Protein AF-A0A1M5U3G0-F1 (afdb_monomer_lite)

Foldseek 3Di:
DDPVLVVLLVVLDDPVLVVVLVVVLVVVLVVQLVVCVVVVHDNVVSVVVSVVVSVVSVVVLVVQLVCQSPDPPPVSRDPHSVSVSVSSVVSD

Radius of gyration: 16.25 Å; chains: 1; bounding box: 36×22×46 Å

Structure (mmCIF, N/CA/C/O backbone):
data_AF-A0A1M5U3G0-F1
#
_entry.id   AF-A0A1M5U3G0-F1
#
loop_
_atom_site.group_PDB
_atom_site.id
_atom_site.type_symbol
_atom_site.label_atom_id
_atom_site.label_alt_id
_atom_site.label_comp_id
_atom_site.label_asym_id
_atom_site.label_entity_id
_atom_site.label_seq_id
_atom_site.pdbx_PDB_ins_code
_atom_site.Cartn_x
_atom_site.Cartn_y
_atom_site.Cartn_z
_atom_site.occupancy
_atom_site.B_iso_or_equiv
_atom_site.auth_seq_id
_atom_site.auth_comp_id
_atom_site.auth_asym_id
_atom_site.auth_atom_id
_atom_site.pdbx_PDB_model_num
ATOM 1 N N . MET A 1 1 ? -9.865 14.182 17.012 1.00 67.31 1 MET A N 1
ATOM 2 C CA . MET A 1 1 ? -9.118 13.103 17.677 1.00 67.31 1 MET A CA 1
ATOM 3 C C . MET A 1 1 ? -8.330 13.695 18.830 1.00 67.31 1 MET A C 1
ATOM 5 O O . MET A 1 1 ? -7.588 14.649 18.631 1.00 67.31 1 MET A O 1
ATOM 9 N N . THR A 1 2 ? -8.546 13.173 20.026 1.00 78.44 2 THR A N 1
ATOM 10 C CA . THR A 1 2 ? -7.760 13.449 21.230 1.00 78.44 2 THR A CA 1
ATOM 11 C C . THR A 1 2 ? -6.561 12.500 21.306 1.00 78.44 2 THR A C 1
ATOM 13 O O . THR A 1 2 ? -6.544 11.464 20.645 1.00 78.44 2 THR A O 1
ATOM 16 N N . GLU A 1 3 ? -5.564 12.815 22.134 1.00 78.00 3 GLU A N 1
ATOM 17 C CA . GLU A 1 3 ? -4.398 11.945 22.364 1.00 78.00 3 GLU A CA 1
ATOM 18 C C . GLU A 1 3 ? -4.799 10.532 22.823 1.00 78.00 3 GLU A C 1
ATOM 20 O O . GLU A 1 3 ? -4.246 9.540 22.356 1.00 78.00 3 GLU A O 1
ATOM 25 N N . LYS A 1 4 ? -5.824 10.428 23.678 1.00 80.12 4 LYS A N 1
ATOM 26 C CA . LYS A 1 4 ? -6.361 9.141 24.132 1.00 80.12 4 LYS A CA 1
ATOM 27 C C . LYS A 1 4 ? -6.939 8.321 22.975 1.00 80.12 4 LYS A C 1
ATOM 29 O O . LYS A 1 4 ? -6.625 7.146 22.850 1.00 80.12 4 LYS A O 1
ATOM 34 N N . GLU A 1 5 ? -7.738 8.948 22.112 1.00 71.19 5 GLU A N 1
ATOM 35 C CA . GLU A 1 5 ? -8.309 8.284 20.930 1.00 71.19 5 GLU A CA 1
ATOM 36 C C . GLU A 1 5 ? -7.218 7.836 19.945 1.00 71.19 5 GLU A C 1
ATOM 38 O O . GLU A 1 5 ? -7.334 6.780 19.328 1.00 71.19 5 GLU A O 1
ATOM 43 N N . PHE A 1 6 ? -6.139 8.612 19.825 1.00 73.19 6 PHE A N 1
ATOM 44 C CA . PHE A 1 6 ? -4.980 8.257 19.009 1.00 73.19 6 PHE A CA 1
ATOM 45 C C . PHE A 1 6 ? -4.216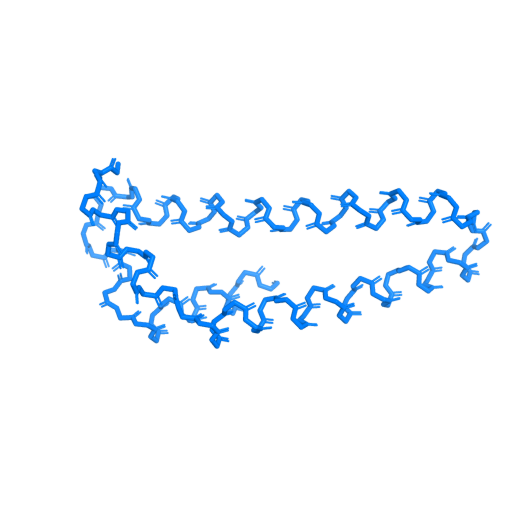 7.048 19.571 1.00 73.19 6 PHE A C 1
ATOM 47 O O . PHE A 1 6 ? -3.852 6.141 18.823 1.00 73.19 6 PHE A O 1
ATOM 54 N N . LEU A 1 7 ? -4.002 7.000 20.888 1.00 75.50 7 LEU A N 1
ATOM 55 C CA . LEU A 1 7 ? -3.362 5.863 21.555 1.00 75.50 7 LEU A CA 1
ATOM 56 C C . LEU A 1 7 ? -4.227 4.598 21.486 1.00 75.50 7 LEU A C 1
ATOM 58 O O . LEU A 1 7 ? -3.709 3.520 21.203 1.00 75.50 7 LEU A O 1
ATOM 62 N N . ASP A 1 8 ? -5.543 4.721 21.677 1.00 74.50 8 ASP A N 1
ATOM 63 C CA . ASP A 1 8 ? -6.481 3.603 21.537 1.00 74.50 8 ASP A CA 1
ATOM 64 C C . ASP A 1 8 ? -6.478 3.044 20.105 1.00 74.50 8 ASP A C 1
ATOM 66 O O . ASP A 1 8 ? -6.529 1.828 19.916 1.00 74.50 8 ASP A O 1
ATOM 70 N N . PHE A 1 9 ? -6.338 3.904 19.092 1.00 73.19 9 PHE A N 1
ATOM 71 C CA . PHE A 1 9 ? -6.129 3.490 17.705 1.00 73.19 9 PHE A CA 1
ATOM 72 C C . PHE A 1 9 ? -4.813 2.727 17.511 1.00 73.19 9 PHE A C 1
ATOM 74 O O . PHE A 1 9 ? -4.820 1.631 16.947 1.00 73.19 9 PHE A O 1
ATOM 81 N N . PHE A 1 10 ? -3.695 3.265 18.006 1.00 73.44 10 PHE A N 1
ATOM 82 C CA . PHE A 1 10 ? -2.394 2.599 17.913 1.00 73.44 10 PHE A CA 1
ATOM 83 C C . PHE A 1 10 ? -2.380 1.242 18.624 1.00 73.44 10 PHE A C 1
ATOM 85 O O . PHE A 1 10 ? -1.755 0.311 18.136 1.00 73.44 10 PHE A O 1
ATOM 92 N N . ASN A 1 11 ? -3.122 1.097 19.724 1.00 74.19 11 ASN A N 1
ATOM 93 C CA . ASN A 1 11 ? -3.287 -0.181 20.417 1.00 74.19 11 ASN A CA 1
ATOM 94 C C . ASN A 1 11 ? -4.142 -1.191 19.628 1.00 74.19 11 ASN A C 1
ATOM 96 O O . ASN A 1 11 ? -4.000 -2.407 19.800 1.00 74.19 11 ASN A O 1
ATOM 100 N N . GLN A 1 12 ? -5.054 -0.707 18.779 1.00 69.69 12 GLN A N 1
ATOM 101 C CA . GLN A 1 12 ? -5.874 -1.552 17.909 1.00 69.69 12 GLN A CA 1
ATOM 102 C C . GLN A 1 12 ? -5.148 -1.954 16.621 1.00 69.69 12 GLN A C 1
ATOM 104 O O . GLN A 1 12 ? -5.379 -3.061 16.130 1.00 69.69 12 GLN A O 1
ATOM 109 N N . ILE A 1 13 ? -4.252 -1.109 16.100 1.00 72.81 13 ILE A N 1
ATOM 110 C CA . ILE A 1 13 ? -3.316 -1.496 15.042 1.00 72.81 13 ILE A CA 1
ATOM 111 C C . ILE A 1 13 ? -2.275 -2.439 15.639 1.00 72.81 13 ILE A C 1
ATOM 113 O O . ILE A 1 13 ? -1.358 -2.021 16.336 1.00 72.81 13 ILE A O 1
ATOM 117 N N . ASP A 1 14 ? -2.392 -3.727 15.331 1.00 73.56 14 ASP A N 1
ATOM 118 C CA . ASP A 1 14 ? -1.309 -4.667 15.590 1.00 73.56 14 ASP A CA 1
ATOM 119 C C . ASP A 1 14 ? -0.518 -5.002 14.325 1.00 73.56 14 ASP A C 1
ATOM 121 O O . ASP A 1 14 ? -0.929 -4.732 13.191 1.00 73.56 14 ASP A O 1
ATOM 125 N N . GLU A 1 15 ? 0.654 -5.593 14.549 1.00 75.00 15 GLU A N 1
ATOM 126 C CA . GLU A 1 15 ? 1.593 -6.005 13.508 1.00 75.00 15 GLU A CA 1
ATOM 127 C C . GLU A 1 15 ? 0.924 -6.876 12.438 1.00 75.00 15 GLU A C 1
ATOM 129 O O . GLU A 1 15 ? 1.234 -6.737 11.258 1.00 75.00 15 GLU A O 1
ATOM 134 N N . ASN A 1 16 ? -0.047 -7.716 12.812 1.00 78.31 16 ASN A N 1
ATOM 135 C CA . ASN A 1 16 ? -0.724 -8.594 11.862 1.00 78.31 16 ASN A CA 1
ATOM 136 C C . ASN A 1 16 ? -1.608 -7.806 10.889 1.00 78.31 16 ASN A C 1
ATOM 138 O O . ASN A 1 16 ? -1.683 -8.161 9.715 1.00 78.31 16 ASN A O 1
ATOM 142 N N . ILE A 1 17 ? -2.261 -6.734 11.349 1.00 74.38 17 ILE A N 1
ATOM 143 C CA . ILE A 1 17 ? -3.064 -5.859 10.481 1.00 74.38 17 ILE A CA 1
ATOM 144 C C . ILE A 1 17 ? -2.161 -5.109 9.499 1.00 74.38 17 ILE A C 1
ATOM 146 O O . ILE A 1 17 ? -2.441 -5.087 8.300 1.00 74.38 17 ILE A O 1
ATOM 150 N N . LEU A 1 18 ? -1.056 -4.537 9.985 1.00 77.12 18 LEU A N 1
ATOM 151 C CA . LEU A 1 18 ? -0.102 -3.825 9.129 1.00 77.12 18 LEU A CA 1
ATOM 152 C C . LEU A 1 18 ? 0.547 -4.758 8.111 1.00 77.12 18 LEU A C 1
ATOM 154 O O . LEU A 1 18 ? 0.680 -4.397 6.943 1.00 77.12 18 LEU A O 1
ATOM 158 N N . LYS A 1 19 ? 0.896 -5.975 8.531 1.00 82.31 19 LYS A N 1
ATOM 159 C CA . LYS A 1 19 ? 1.504 -6.986 7.670 1.00 82.31 19 LYS A CA 1
ATOM 160 C C . LYS A 1 19 ? 0.629 -7.313 6.462 1.00 82.31 19 LYS A C 1
ATOM 162 O O . LYS A 1 19 ? 1.152 -7.351 5.356 1.00 82.31 19 LYS A O 1
ATOM 167 N N . LEU A 1 20 ? -0.689 -7.439 6.639 1.00 77.69 20 LEU A N 1
ATOM 168 C CA . LEU A 1 20 ? -1.619 -7.675 5.525 1.00 77.69 20 LEU A CA 1
ATOM 169 C C . LEU A 1 20 ? -1.575 -6.552 4.477 1.00 77.69 20 LEU A C 1
ATOM 171 O O . LEU A 1 20 ? -1.597 -6.826 3.278 1.00 77.69 20 LEU A O 1
ATOM 175 N N . VAL A 1 21 ? -1.496 -5.295 4.921 1.00 77.88 21 VAL A N 1
ATOM 176 C CA . VAL A 1 21 ? -1.439 -4.125 4.028 1.00 77.88 21 VAL A CA 1
ATOM 177 C C . VAL A 1 21 ? -0.081 -4.029 3.329 1.00 77.88 21 VAL A C 1
ATOM 179 O O . VAL A 1 21 ? -0.021 -3.715 2.138 1.00 77.88 21 VAL A O 1
ATOM 182 N N . ILE A 1 22 ? 1.006 -4.315 4.050 1.00 82.31 22 ILE A N 1
ATOM 183 C CA . ILE A 1 22 ? 2.372 -4.288 3.516 1.00 82.31 22 ILE A CA 1
ATOM 184 C C . ILE A 1 22 ? 2.564 -5.398 2.483 1.00 82.31 22 ILE A C 1
ATOM 186 O O . ILE A 1 22 ? 3.022 -5.114 1.382 1.00 82.31 22 ILE A O 1
ATOM 190 N N . GLU A 1 23 ? 2.179 -6.638 2.793 1.00 85.94 23 GLU A N 1
ATOM 191 C CA . GLU A 1 23 ? 2.328 -7.780 1.882 1.00 85.94 23 GLU A CA 1
ATOM 192 C C . GLU A 1 23 ? 1.536 -7.582 0.583 1.00 85.94 23 GLU A C 1
ATOM 194 O O . GLU A 1 23 ? 2.068 -7.810 -0.505 1.00 85.94 23 GLU A O 1
ATOM 199 N N . ASP A 1 24 ? 0.295 -7.093 0.677 1.00 83.31 24 ASP A N 1
ATOM 200 C CA . ASP A 1 24 ? -0.519 -6.752 -0.493 1.00 83.31 24 ASP A CA 1
ATOM 201 C C . ASP A 1 24 ? 0.110 -5.612 -1.311 1.00 83.31 24 ASP A C 1
ATOM 203 O O . ASP A 1 24 ? 0.221 -5.708 -2.536 1.00 83.31 24 ASP A O 1
ATOM 207 N N . SER A 1 25 ? 0.608 -4.567 -0.642 1.00 83.25 25 SER A N 1
ATOM 208 C CA . SER A 1 25 ? 1.283 -3.445 -1.305 1.00 83.25 25 SER A CA 1
ATOM 209 C C . SER A 1 25 ? 2.570 -3.879 -2.007 1.00 83.25 25 SER A C 1
ATOM 211 O O . SER A 1 25 ? 2.806 -3.461 -3.138 1.00 83.25 25 SER A O 1
ATOM 213 N N . CYS A 1 26 ? 3.372 -4.747 -1.385 1.00 87.50 26 CYS A N 1
ATOM 214 C CA . CYS A 1 26 ? 4.582 -5.310 -1.979 1.00 87.50 26 CYS A CA 1
ATOM 215 C C . CYS A 1 26 ? 4.259 -6.155 -3.212 1.00 87.50 26 CYS A C 1
ATOM 217 O O . CYS A 1 26 ? 4.874 -5.955 -4.259 1.00 87.50 26 CYS A O 1
ATOM 219 N N . LYS A 1 27 ? 3.275 -7.058 -3.115 1.00 89.75 27 LYS A N 1
ATOM 220 C CA . LYS A 1 27 ? 2.876 -7.916 -4.236 1.00 89.75 27 LYS A CA 1
ATOM 221 C C . LYS A 1 27 ? 2.392 -7.087 -5.424 1.00 89.75 27 LYS A C 1
ATOM 223 O O . LYS A 1 27 ? 2.899 -7.238 -6.532 1.00 89.75 27 LYS A O 1
ATOM 228 N N . GLN A 1 28 ? 1.449 -6.178 -5.186 1.00 88.12 28 GLN A N 1
ATOM 229 C CA . GLN A 1 28 ? 0.902 -5.338 -6.249 1.00 88.12 28 GLN A CA 1
ATOM 230 C C . GLN A 1 28 ? 1.937 -4.347 -6.795 1.00 88.12 28 GLN A C 1
ATOM 232 O O . GLN A 1 28 ? 1.914 -4.026 -7.980 1.00 88.12 28 GLN A O 1
ATOM 237 N N . GLY A 1 29 ? 2.850 -3.867 -5.949 1.00 90.69 29 GLY A N 1
ATOM 238 C CA . GLY A 1 29 ? 3.960 -3.019 -6.366 1.00 90.69 29 GLY A CA 1
ATOM 239 C C . GLY A 1 29 ? 4.923 -3.750 -7.300 1.00 90.69 29 GLY A C 1
ATOM 240 O O . GLY A 1 29 ? 5.285 -3.217 -8.346 1.00 90.69 29 GLY A O 1
ATOM 241 N N . GLN A 1 30 ? 5.276 -4.995 -6.973 1.00 93.31 30 GLN A N 1
ATOM 242 C CA . GLN A 1 30 ? 6.119 -5.833 -7.822 1.00 93.31 30 GLN A CA 1
ATOM 243 C C . GLN A 1 30 ? 5.450 -6.136 -9.170 1.00 93.31 30 GLN A C 1
ATOM 245 O O . GLN A 1 30 ? 6.087 -5.992 -10.211 1.00 93.31 30 GLN A O 1
ATOM 250 N N . GLU A 1 31 ? 4.172 -6.529 -9.164 1.00 95.12 31 GLU A N 1
ATOM 251 C CA . GLU A 1 31 ? 3.400 -6.772 -10.392 1.00 95.12 31 GLU A CA 1
ATOM 252 C C . GLU A 1 31 ? 3.335 -5.513 -11.269 1.00 95.12 31 GLU A C 1
ATOM 254 O O . GLU A 1 31 ? 3.606 -5.578 -12.467 1.00 95.12 31 GLU A O 1
ATOM 259 N N . HIS A 1 32 ? 3.044 -4.356 -10.668 1.00 94.88 32 HIS A N 1
ATOM 260 C CA . HIS A 1 32 ? 2.967 -3.076 -11.373 1.00 94.88 32 HIS A CA 1
ATOM 261 C C . HIS A 1 32 ? 4.310 -2.669 -11.985 1.00 94.88 32 HIS A C 1
ATOM 263 O O . HIS A 1 32 ? 4.365 -2.352 -13.169 1.00 94.88 32 HIS A O 1
ATOM 269 N N . TYR A 1 33 ? 5.399 -2.742 -11.216 1.00 96.75 33 TYR A N 1
ATOM 270 C CA . TYR A 1 33 ? 6.740 -2.435 -11.713 1.00 96.75 33 TYR A CA 1
ATOM 271 C C . TYR A 1 33 ? 7.133 -3.334 -12.886 1.00 96.75 33 TYR A C 1
ATOM 273 O O . TYR A 1 33 ? 7.573 -2.841 -13.921 1.00 96.75 33 TYR A O 1
ATOM 281 N N . ASN A 1 34 ? 6.921 -4.647 -12.758 1.00 97.12 34 ASN A N 1
ATOM 282 C CA . ASN A 1 34 ? 7.234 -5.591 -13.828 1.00 97.12 34 ASN A CA 1
ATOM 283 C C . ASN A 1 34 ? 6.447 -5.279 -15.107 1.00 97.12 34 ASN A C 1
ATOM 285 O O . ASN A 1 34 ? 7.018 -5.344 -16.193 1.00 97.12 34 ASN A O 1
ATOM 289 N N . ASN A 1 35 ? 5.169 -4.905 -14.988 1.00 97.75 35 ASN A N 1
ATOM 290 C CA . ASN A 1 35 ? 4.359 -4.510 -16.139 1.00 97.75 35 ASN A CA 1
ATOM 291 C C . ASN A 1 35 ? 4.914 -3.255 -16.825 1.00 97.75 35 ASN A C 1
ATOM 293 O O . ASN A 1 35 ? 5.057 -3.266 -18.041 1.00 97.75 35 ASN A O 1
ATOM 297 N N . LEU A 1 36 ? 5.313 -2.224 -16.070 1.00 97.69 36 LEU A N 1
ATOM 298 C CA . LEU A 1 36 ? 5.921 -1.016 -16.647 1.00 97.69 36 LEU A CA 1
ATOM 299 C C . LEU A 1 36 ? 7.217 -1.331 -17.409 1.00 97.69 36 LEU A C 1
ATOM 301 O O . LEU A 1 36 ? 7.430 -0.838 -18.516 1.00 97.69 36 LEU A O 1
ATOM 305 N N . ILE A 1 37 ? 8.066 -2.203 -16.855 1.00 98.19 37 ILE A N 1
ATOM 306 C CA . ILE A 1 37 ? 9.290 -2.647 -17.538 1.00 98.19 37 ILE A CA 1
ATOM 307 C C . ILE A 1 37 ? 8.957 -3.409 -18.830 1.00 98.19 37 ILE A C 1
ATOM 309 O O . ILE A 1 37 ? 9.597 -3.181 -19.856 1.00 98.19 37 ILE A O 1
ATOM 313 N N . LEU A 1 38 ? 7.945 -4.283 -18.813 1.00 97.94 38 LEU A N 1
ATOM 314 C CA . LEU A 1 38 ? 7.481 -5.002 -20.008 1.00 97.94 38 LEU A CA 1
ATOM 315 C C . LEU A 1 38 ? 6.858 -4.072 -21.061 1.00 97.94 38 LEU A C 1
ATOM 317 O O . LEU A 1 38 ? 6.966 -4.349 -22.254 1.00 97.94 38 LEU A O 1
ATOM 321 N N . GLU A 1 39 ? 6.250 -2.964 -20.637 1.00 97.75 39 GLU A N 1
ATOM 322 C CA . GLU A 1 39 ? 5.740 -1.894 -21.504 1.00 97.75 39 GLU A CA 1
ATOM 323 C C . GLU A 1 39 ? 6.855 -1.002 -22.084 1.00 97.75 39 GLU A C 1
ATOM 325 O O . GLU A 1 39 ? 6.584 -0.141 -22.920 1.00 97.75 39 GLU A O 1
ATOM 330 N N . GLY A 1 40 ? 8.113 -1.222 -21.686 1.00 98.12 40 GLY A N 1
ATOM 331 C CA . GLY A 1 40 ? 9.281 -0.523 -22.220 1.00 98.12 40 GLY A CA 1
ATOM 332 C C . GLY A 1 40 ? 9.643 0.767 -21.487 1.00 98.12 40 GLY A C 1
ATOM 333 O O . GLY A 1 40 ? 10.430 1.554 -22.014 1.00 98.12 40 GLY A O 1
ATOM 334 N N . TRP A 1 41 ? 9.100 0.994 -20.288 1.00 98.25 41 TRP A N 1
ATOM 335 C CA . TRP A 1 41 ? 9.492 2.127 -19.453 1.00 98.25 41 TRP A CA 1
ATOM 336 C C . TRP A 1 41 ? 10.949 1.999 -19.005 1.00 98.25 41 TRP A C 1
ATOM 338 O O . TRP A 1 41 ? 11.464 0.895 -18.795 1.00 98.25 41 TRP A O 1
ATOM 348 N N . SER A 1 42 ? 11.614 3.139 -18.801 1.00 98.31 42 SER A N 1
ATOM 349 C CA . SER A 1 42 ? 12.917 3.129 -18.140 1.00 98.31 42 SER A CA 1
ATOM 350 C C . SER A 1 42 ? 12.779 2.690 -16.678 1.00 98.31 42 SER A C 1
ATOM 352 O O . SER A 1 42 ? 11.739 2.877 -16.042 1.00 98.31 42 SER A O 1
ATOM 354 N N . GLN A 1 43 ? 13.847 2.113 -16.121 1.00 96.19 43 GLN A N 1
ATOM 355 C CA . GLN A 1 43 ? 13.847 1.677 -14.722 1.00 96.19 43 GLN A CA 1
ATOM 356 C C . GLN A 1 43 ? 13.575 2.834 -13.755 1.00 96.19 43 GLN A C 1
ATOM 358 O O . GLN A 1 43 ? 12.849 2.636 -12.782 1.00 96.19 43 GLN A O 1
ATOM 363 N N . ASP A 1 44 ? 14.112 4.022 -14.039 1.00 97.94 44 ASP A N 1
ATOM 364 C CA . ASP A 1 44 ? 13.946 5.204 -13.193 1.00 97.94 44 ASP A CA 1
ATOM 365 C C . ASP A 1 44 ? 12.503 5.724 -13.221 1.00 97.94 44 ASP A C 1
ATOM 367 O O . ASP A 1 44 ? 11.929 5.997 -12.166 1.00 97.94 44 ASP A O 1
ATOM 371 N N . GLU A 1 45 ? 11.877 5.801 -14.401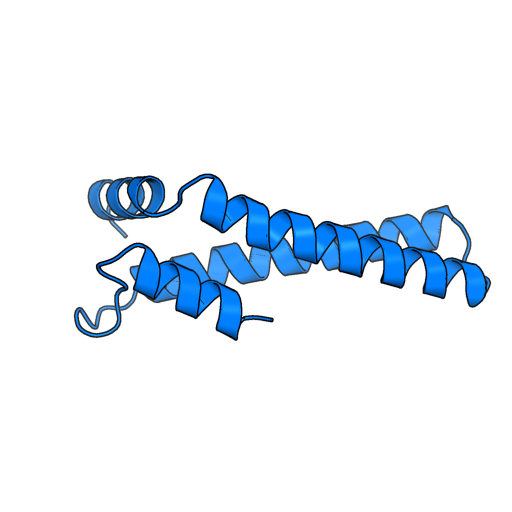 1.00 97.62 45 GLU A N 1
ATOM 372 C CA . GLU A 1 45 ? 10.470 6.208 -14.525 1.00 97.62 45 GLU A CA 1
ATOM 373 C C . GLU A 1 45 ? 9.534 5.187 -13.869 1.00 97.62 45 GLU A C 1
ATOM 375 O O . GLU A 1 45 ? 8.626 5.566 -13.126 1.00 97.62 45 GLU A O 1
ATOM 380 N N . ALA A 1 46 ? 9.783 3.890 -14.080 1.00 97.56 46 ALA A N 1
ATOM 381 C CA . ALA A 1 46 ? 8.998 2.825 -13.466 1.00 97.56 46 ALA A CA 1
ATOM 382 C C . ALA A 1 46 ? 9.126 2.823 -11.934 1.00 97.56 46 ALA A C 1
ATOM 384 O O . ALA A 1 46 ? 8.145 2.595 -11.221 1.00 97.56 46 ALA A O 1
ATOM 385 N N . LEU A 1 47 ? 10.324 3.106 -11.413 1.00 96.56 47 LEU A N 1
ATOM 386 C CA . LEU A 1 47 ? 10.558 3.220 -9.977 1.00 96.56 47 LEU A CA 1
ATOM 387 C C . LEU A 1 47 ? 9.865 4.456 -9.394 1.00 96.56 47 LEU A C 1
ATOM 389 O O . LEU A 1 47 ? 9.238 4.360 -8.338 1.00 96.56 47 LEU A O 1
ATOM 393 N N . PHE A 1 48 ? 9.946 5.601 -10.076 1.00 96.88 48 PHE A N 1
ATOM 394 C CA . PHE A 1 48 ? 9.254 6.817 -9.661 1.00 96.88 48 PHE A CA 1
ATOM 395 C C . PHE A 1 48 ? 7.739 6.591 -9.572 1.00 96.88 48 PHE A C 1
ATOM 397 O O . PHE A 1 48 ? 7.136 6.893 -8.539 1.00 96.88 48 PHE A O 1
ATOM 404 N N . ASP A 1 49 ? 7.129 5.997 -10.601 1.00 96.62 49 ASP A N 1
ATOM 405 C CA . ASP A 1 49 ? 5.693 5.709 -10.604 1.00 96.62 49 ASP A CA 1
ATOM 406 C C . ASP A 1 49 ? 5.303 4.727 -9.485 1.00 96.62 49 ASP A C 1
ATOM 408 O O . ASP A 1 49 ? 4.358 4.978 -8.728 1.00 96.62 49 ASP A O 1
ATOM 412 N N . LEU A 1 50 ? 6.089 3.661 -9.287 1.00 94.88 50 LEU A N 1
ATOM 413 C CA . LEU A 1 50 ? 5.893 2.718 -8.185 1.00 94.88 50 LEU A CA 1
ATOM 414 C C . LEU A 1 50 ? 5.916 3.416 -6.816 1.00 94.88 50 LEU A C 1
ATOM 416 O O . LEU A 1 50 ? 5.046 3.155 -5.976 1.00 94.88 50 LEU A O 1
ATOM 420 N N . ILE A 1 51 ? 6.895 4.295 -6.578 1.00 93.88 51 ILE A N 1
ATOM 421 C CA . ILE A 1 51 ? 7.020 5.052 -5.325 1.00 93.88 51 ILE A CA 1
ATOM 422 C C . ILE A 1 51 ? 5.797 5.946 -5.127 1.00 93.88 51 ILE A C 1
ATOM 424 O O . ILE A 1 51 ? 5.211 5.946 -4.040 1.00 93.88 51 ILE A O 1
ATOM 428 N N . MET A 1 52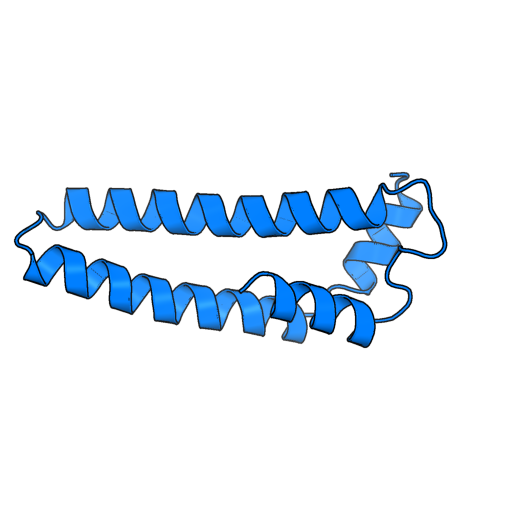 ? 5.372 6.667 -6.166 1.00 93.19 52 MET A N 1
ATOM 429 C CA . MET A 1 52 ? 4.205 7.548 -6.103 1.00 93.19 52 MET A CA 1
ATOM 430 C C . MET A 1 52 ? 2.924 6.768 -5.798 1.00 93.19 52 MET A C 1
ATOM 432 O O . MET A 1 52 ? 2.162 7.139 -4.901 1.00 93.19 52 MET A O 1
ATOM 436 N N . LYS A 1 53 ? 2.712 5.637 -6.476 1.00 88.44 53 LYS A N 1
ATOM 437 C CA . LYS A 1 53 ? 1.536 4.777 -6.294 1.00 88.44 53 LYS A CA 1
ATOM 438 C C . LYS A 1 53 ? 1.500 4.129 -4.911 1.00 88.44 53 LYS A C 1
ATOM 440 O O . LYS A 1 53 ? 0.448 4.097 -4.268 1.00 88.44 53 LYS A O 1
ATOM 445 N N . THR A 1 54 ? 2.646 3.661 -4.419 1.00 86.88 54 THR A N 1
ATOM 446 C CA . THR A 1 54 ? 2.765 3.063 -3.079 1.00 86.88 54 THR A CA 1
ATOM 447 C C . THR A 1 54 ? 2.559 4.112 -1.985 1.00 86.88 54 THR A C 1
ATOM 449 O O . THR A 1 54 ? 1.810 3.877 -1.037 1.00 86.88 54 THR A O 1
ATOM 452 N N . SER A 1 55 ? 3.132 5.307 -2.155 1.00 88.06 55 SER A N 1
ATOM 453 C CA . SER A 1 55 ? 2.947 6.435 -1.234 1.00 88.06 55 SER A CA 1
ATOM 454 C C . SER A 1 55 ? 1.487 6.885 -1.173 1.00 88.06 55 SER A C 1
ATOM 456 O O . SER A 1 55 ? 0.946 7.080 -0.084 1.00 88.06 55 SER A O 1
ATOM 458 N N . TYR A 1 56 ? 0.814 6.988 -2.326 1.00 86.62 56 TYR A N 1
ATOM 459 C CA . TYR A 1 56 ? -0.614 7.298 -2.386 1.00 86.62 56 TYR A CA 1
ATOM 460 C C . TYR A 1 56 ? -1.452 6.266 -1.626 1.00 86.62 56 TYR A C 1
ATOM 462 O O . TYR A 1 56 ? -2.333 6.639 -0.855 1.00 86.62 56 TYR A O 1
ATOM 470 N N . ARG A 1 57 ? -1.164 4.969 -1.788 1.00 82.31 57 ARG A N 1
ATOM 471 C CA . ARG A 1 57 ? -1.870 3.902 -1.062 1.00 82.31 57 ARG A CA 1
ATOM 472 C C . ARG A 1 57 ? -1.671 4.003 0.443 1.00 82.31 57 ARG A C 1
ATOM 474 O O . ARG A 1 57 ? -2.656 3.972 1.176 1.00 82.31 57 ARG A O 1
ATOM 481 N N . ALA A 1 58 ? -0.431 4.173 0.899 1.00 81.81 58 ALA A N 1
ATOM 482 C CA . ALA A 1 58 ? -0.135 4.348 2.318 1.00 81.81 58 ALA A CA 1
ATOM 483 C C . ALA A 1 58 ? -0.896 5.550 2.906 1.00 81.81 58 ALA A C 1
ATOM 485 O O . ALA A 1 58 ? -1.557 5.426 3.939 1.00 81.81 58 ALA A O 1
ATOM 486 N N . MET A 1 59 ? -0.888 6.688 2.204 1.00 84.19 59 MET A N 1
ATOM 487 C CA . MET A 1 59 ? -1.648 7.874 2.603 1.00 84.19 59 MET A CA 1
ATOM 488 C C . MET A 1 59 ? -3.162 7.638 2.578 1.00 84.19 59 MET A C 1
ATOM 490 O O . MET A 1 59 ? -3.842 8.042 3.518 1.00 84.19 59 MET A O 1
ATOM 494 N N . LYS A 1 60 ? -3.702 6.945 1.566 1.00 81.94 60 LYS A N 1
ATOM 495 C CA . LYS A 1 60 ? -5.124 6.566 1.494 1.00 81.94 60 LYS A CA 1
ATOM 496 C C . LYS A 1 60 ? -5.534 5.782 2.742 1.00 81.94 60 LYS A C 1
ATOM 498 O O . LYS A 1 60 ? -6.521 6.144 3.377 1.00 81.94 60 LYS A O 1
ATOM 503 N N . TYR A 1 61 ? -4.767 4.762 3.131 1.00 77.81 61 TYR A N 1
ATOM 504 C CA . TYR A 1 61 ? -5.036 3.981 4.343 1.00 77.81 61 TYR A CA 1
ATOM 505 C C . TYR A 1 61 ? -4.984 4.838 5.612 1.00 77.81 61 TYR A C 1
ATOM 507 O O . TYR A 1 61 ? -5.889 4.755 6.441 1.00 77.81 61 TYR A O 1
ATOM 515 N N . ALA A 1 62 ? -3.969 5.696 5.745 1.00 77.44 62 ALA A N 1
ATOM 516 C CA . ALA A 1 62 ? -3.826 6.587 6.896 1.00 77.44 62 ALA A CA 1
ATOM 517 C C . ALA A 1 62 ? -4.992 7.586 7.011 1.00 77.44 62 ALA A C 1
ATOM 519 O O . ALA A 1 62 ? -5.549 7.773 8.095 1.00 77.44 62 ALA A O 1
ATOM 520 N N . VAL A 1 63 ? -5.402 8.195 5.894 1.00 79.06 63 VAL A N 1
ATOM 521 C CA . VAL A 1 63 ? -6.541 9.122 5.838 1.00 79.06 63 VAL A CA 1
ATOM 522 C C . VAL A 1 63 ? -7.839 8.397 6.165 1.00 79.06 63 VAL A C 1
ATOM 524 O O . VAL A 1 63 ? -8.615 8.888 6.977 1.00 79.06 63 VAL A O 1
ATOM 527 N N . MET A 1 64 ? -8.069 7.218 5.586 1.00 75.88 64 MET A N 1
ATOM 528 C CA . MET A 1 64 ? -9.272 6.438 5.864 1.00 75.88 64 MET A CA 1
ATOM 529 C C . MET A 1 64 ? -9.368 6.032 7.330 1.00 75.88 64 MET A C 1
ATOM 531 O O . MET A 1 64 ? -10.418 6.229 7.936 1.00 75.88 64 MET A O 1
ATOM 535 N N . ALA A 1 65 ? -8.276 5.542 7.919 1.00 73.56 65 ALA A N 1
ATOM 536 C CA . ALA A 1 65 ? -8.225 5.273 9.349 1.00 73.56 65 ALA A CA 1
ATOM 537 C C . ALA A 1 65 ? -8.567 6.544 10.143 1.00 73.56 65 ALA A C 1
ATOM 539 O O . ALA A 1 65 ? -9.509 6.553 10.931 1.00 73.56 65 ALA A O 1
ATOM 540 N N . THR A 1 66 ? -7.886 7.655 9.857 1.00 73.81 66 THR A N 1
ATOM 541 C CA . THR A 1 66 ? -8.111 8.937 10.541 1.00 73.81 66 THR A CA 1
ATOM 542 C C . THR A 1 66 ? -9.566 9.396 10.458 1.00 73.81 66 THR A C 1
ATOM 544 O O . THR A 1 66 ? -10.124 9.809 11.474 1.00 73.81 66 THR A O 1
ATOM 547 N N . LEU A 1 67 ? -10.191 9.308 9.280 1.00 70.69 67 LEU A N 1
ATOM 548 C CA . LEU A 1 67 ? -11.589 9.681 9.069 1.00 70.69 67 LEU A CA 1
ATOM 549 C C . LEU A 1 67 ? -12.527 8.813 9.904 1.00 70.69 67 LEU A C 1
ATOM 551 O O . LEU A 1 67 ? -13.356 9.367 10.616 1.00 70.69 67 LEU A O 1
ATOM 555 N N . TYR A 1 68 ? -12.354 7.489 9.888 1.00 68.81 68 TYR A N 1
ATOM 556 C CA . TYR A 1 68 ? -13.184 6.567 10.669 1.00 68.81 68 TYR A CA 1
ATOM 557 C C . TYR A 1 68 ? -13.121 6.843 12.174 1.00 68.81 68 TYR A C 1
ATOM 559 O O . TYR A 1 68 ? -14.155 6.867 12.841 1.00 68.81 68 TYR A O 1
ATO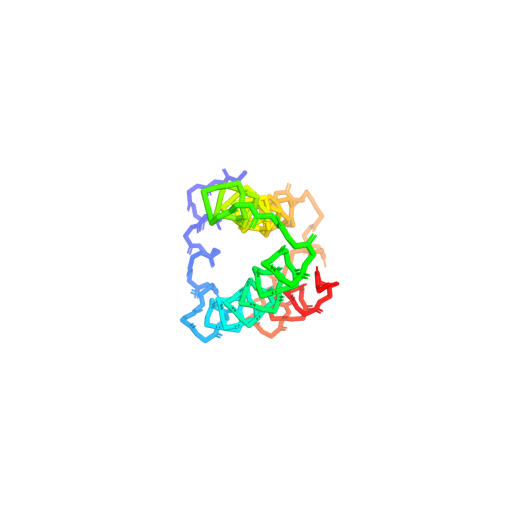M 567 N N . PHE A 1 69 ? -11.931 7.125 12.705 1.00 67.12 69 PHE A N 1
ATOM 568 C CA . PHE A 1 69 ? -11.755 7.445 14.126 1.00 67.12 69 PHE A CA 1
ATOM 569 C C . PHE A 1 69 ? -12.161 8.877 14.490 1.00 67.12 69 PHE A C 1
ATOM 571 O O . PHE A 1 69 ? -12.484 9.148 15.645 1.00 67.12 69 PHE A O 1
ATOM 578 N N . SER A 1 70 ? -12.172 9.791 13.519 1.00 66.38 70 SER A N 1
ATOM 579 C CA . SER A 1 70 ? -12.604 11.180 13.706 1.00 66.38 70 SER A CA 1
ATOM 580 C C . SER A 1 70 ? -14.095 11.389 13.432 1.00 66.38 70 SER A C 1
ATOM 582 O O . SER A 1 70 ? -14.569 12.520 13.535 1.00 66.38 70 SER A O 1
ATOM 584 N N . THR A 1 71 ? -14.844 10.336 13.082 1.00 66.06 71 THR A N 1
ATOM 585 C CA . THR A 1 71 ? -16.299 10.433 12.947 1.00 66.06 71 THR A CA 1
ATOM 586 C C . THR A 1 71 ? -16.928 10.774 14.302 1.00 66.06 71 THR A C 1
ATOM 588 O O . THR A 1 71 ? -16.632 10.162 15.328 1.00 66.06 71 THR A O 1
ATOM 591 N N . ASN A 1 72 ? -17.836 11.753 14.312 1.00 59.56 72 ASN A N 1
ATOM 592 C CA . ASN A 1 72 ? -18.637 12.100 15.497 1.00 59.56 72 ASN A CA 1
ATOM 593 C C . ASN A 1 72 ? -19.759 11.074 15.769 1.00 59.56 72 ASN A C 1
ATOM 595 O O . ASN A 1 72 ? -20.589 11.275 16.652 1.00 59.56 72 ASN A O 1
ATOM 599 N N . LEU A 1 73 ? -19.815 9.993 14.987 1.00 59.97 73 LEU A N 1
ATOM 600 C CA . LEU A 1 73 ? -20.806 8.931 15.077 1.00 59.97 73 LEU A CA 1
ATOM 601 C C . LEU A 1 73 ? -20.174 7.737 15.800 1.00 59.97 73 LEU A C 1
ATOM 603 O O . LEU A 1 73 ? -19.544 6.879 15.190 1.00 59.97 73 LEU A O 1
ATOM 607 N N . GLU A 1 74 ? -20.363 7.663 17.120 1.00 64.69 74 GLU A N 1
ATOM 608 C CA . GLU A 1 74 ? -19.814 6.599 17.986 1.00 64.69 74 GLU A CA 1
ATOM 609 C C . GLU A 1 74 ? -20.194 5.169 17.539 1.00 64.69 74 GLU A C 1
ATOM 611 O O . GLU A 1 74 ? -19.563 4.187 17.935 1.00 64.69 74 GLU A O 1
ATOM 616 N N . SER A 1 75 ? -21.257 5.032 16.739 1.00 63.00 75 SER A N 1
ATOM 617 C CA . SER A 1 75 ? -21.717 3.768 16.157 1.00 63.00 75 SER A CA 1
ATOM 618 C C . SER A 1 75 ? -20.879 3.287 14.971 1.00 63.00 75 SER A C 1
ATOM 620 O O . SER A 1 75 ? -20.942 2.105 14.653 1.00 63.00 75 SER A O 1
ATOM 622 N N . GLU A 1 76 ? -20.121 4.172 14.321 1.00 65.44 76 GLU A N 1
ATOM 623 C CA . GLU A 1 76 ? -19.317 3.862 13.129 1.00 65.44 76 GLU A CA 1
ATOM 624 C C . GLU A 1 76 ? -17.828 3.658 13.445 1.00 65.44 76 GLU A C 1
ATOM 626 O O . GLU A 1 76 ? -17.088 3.119 12.620 1.00 65.44 76 GLU A O 1
ATOM 631 N N . LYS A 1 77 ? -17.384 4.040 14.651 1.00 69.25 77 LYS A N 1
ATOM 632 C CA . LYS A 1 77 ? -16.014 3.793 15.112 1.00 69.25 77 LYS A CA 1
ATOM 633 C C . LYS A 1 77 ? -15.794 2.285 15.315 1.00 69.25 77 LYS A C 1
ATOM 635 O O . LYS A 1 77 ? -16.561 1.674 16.065 1.00 69.25 77 LYS A O 1
ATOM 640 N N . PRO A 1 78 ? -14.750 1.679 14.722 1.00 70.44 78 PRO A N 1
ATOM 641 C CA . PRO A 1 78 ? -14.384 0.304 15.040 1.00 70.44 78 PRO A CA 1
ATOM 642 C C . PRO A 1 78 ? -13.979 0.216 16.518 1.00 70.44 78 PRO A C 1
ATOM 644 O O . PRO A 1 78 ? -13.168 1.001 17.014 1.00 70.44 78 PRO A O 1
ATOM 647 N N . LYS A 1 79 ? -14.591 -0.730 17.230 1.00 73.88 79 LYS A N 1
ATOM 648 C CA . LYS A 1 79 ? -14.396 -0.978 18.667 1.00 73.88 79 LYS A CA 1
ATOM 649 C C . LYS A 1 79 ? -13.505 -2.188 18.914 1.00 73.88 79 LYS A C 1
ATOM 651 O O . LYS A 1 79 ? -13.055 -2.407 20.036 1.00 73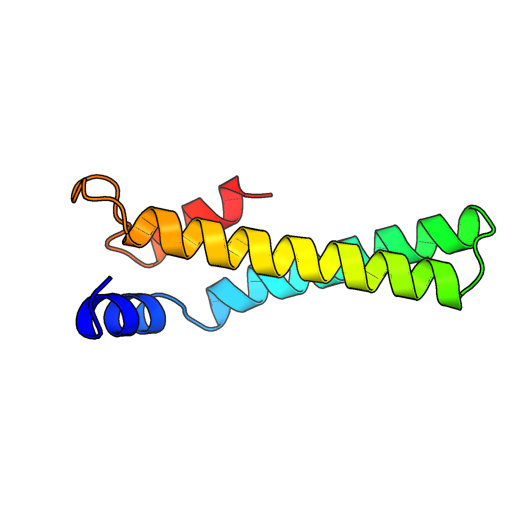.88 79 LYS A O 1
ATOM 656 N N . THR A 1 80 ? -13.278 -2.994 17.879 1.00 75.19 80 THR A N 1
ATOM 657 C CA . THR A 1 80 ? -12.493 -4.225 17.944 1.00 75.19 80 THR A CA 1
ATOM 658 C C . THR A 1 80 ? -11.483 -4.317 16.802 1.00 75.19 80 THR A C 1
ATOM 660 O O . THR A 1 80 ? -11.676 -3.769 15.714 1.00 75.19 80 THR A O 1
ATOM 663 N N . LYS A 1 81 ? -10.420 -5.097 17.025 1.00 72.50 81 LYS A N 1
ATOM 664 C CA . LYS A 1 81 ? -9.408 -5.407 16.005 1.00 72.50 81 LYS A CA 1
ATOM 665 C C . LYS A 1 81 ? -10.010 -6.078 14.769 1.00 72.50 81 LYS A C 1
ATOM 667 O O . LYS A 1 81 ? -9.587 -5.808 13.651 1.00 72.50 81 LYS A O 1
ATOM 672 N N . GLU A 1 82 ? -11.013 -6.932 14.947 1.00 75.31 82 GLU A N 1
ATOM 673 C CA . GLU A 1 82 ? -11.731 -7.596 13.856 1.00 75.31 82 GLU A CA 1
ATOM 674 C C . GLU A 1 82 ? -12.544 -6.617 12.997 1.00 75.31 82 GLU A C 1
ATOM 676 O O . GLU A 1 82 ? -12.577 -6.762 11.774 1.00 75.31 82 GLU A O 1
ATOM 681 N N . GLU A 1 83 ? -13.166 -5.601 13.599 1.00 73.88 83 GLU A N 1
ATOM 682 C CA . GLU A 1 83 ? -13.833 -4.524 12.853 1.00 73.88 83 GLU A CA 1
ATOM 683 C C . GLU A 1 83 ? -12.821 -3.673 12.085 1.00 73.88 83 GLU A C 1
ATOM 685 O O . GLU A 1 83 ? -13.043 -3.358 10.915 1.00 73.88 83 GLU A O 1
ATOM 690 N N . LEU A 1 84 ? -11.668 -3.391 12.697 1.00 73.19 84 LEU A N 1
ATOM 691 C CA . LEU A 1 84 ? -10.570 -2.690 12.039 1.00 73.19 84 LEU A CA 1
ATOM 692 C C . LEU A 1 84 ? -10.014 -3.492 10.845 1.00 73.19 84 LEU A C 1
ATOM 694 O O . LEU A 1 84 ? -9.839 -2.938 9.760 1.00 73.19 84 LEU A O 1
ATOM 698 N N . LYS A 1 85 ? -9.819 -4.811 10.991 1.00 71.62 85 LYS A N 1
ATOM 699 C CA . LYS A 1 85 ? -9.404 -5.714 9.897 1.00 71.62 85 LYS A CA 1
ATOM 700 C C . LYS A 1 85 ? -10.375 -5.684 8.718 1.00 71.62 85 LYS A C 1
ATOM 702 O O . LYS A 1 85 ? -9.925 -5.583 7.579 1.00 71.62 85 LYS A O 1
ATOM 707 N N . LYS A 1 86 ? -11.689 -5.747 8.981 1.00 72.38 86 LYS A N 1
ATOM 708 C CA . LYS A 1 86 ? -12.728 -5.676 7.933 1.00 72.38 86 LYS A CA 1
ATOM 709 C C . LYS A 1 86 ? -12.595 -4.405 7.101 1.00 72.38 86 LYS A C 1
ATOM 711 O O . LYS A 1 86 ? -12.686 -4.457 5.876 1.00 72.38 86 LYS A O 1
ATOM 716 N N . LEU A 1 87 ? -12.321 -3.293 7.769 1.00 69.38 87 LEU A N 1
ATOM 717 C CA . LEU A 1 87 ? -12.097 -1.991 7.161 1.00 69.38 87 LEU A CA 1
ATOM 718 C C . LEU A 1 87 ? -10.920 -2.035 6.177 1.00 69.38 87 LEU A C 1
ATOM 720 O O . LEU A 1 87 ? -11.096 -1.718 5.006 1.00 69.38 87 LEU A O 1
ATOM 724 N N . PHE A 1 88 ? -9.763 -2.554 6.597 1.00 67.56 88 PHE A N 1
ATOM 725 C CA . PHE A 1 88 ? -8.599 -2.709 5.715 1.00 67.56 88 PHE A CA 1
ATOM 726 C C . PHE A 1 88 ? -8.830 -3.685 4.552 1.00 67.56 88 PHE A C 1
ATOM 728 O O . PHE A 1 88 ? -8.292 -3.468 3.470 1.00 67.56 88 PHE A O 1
ATOM 735 N N . THR A 1 89 ? -9.670 -4.712 4.715 1.00 65.06 89 THR A N 1
ATOM 736 C CA . THR A 1 89 ? -10.042 -5.607 3.603 1.00 65.06 89 THR A CA 1
ATOM 737 C C . THR A 1 89 ? -11.017 -5.003 2.591 1.00 65.06 89 THR A C 1
ATOM 739 O O . THR A 1 89 ? -10.982 -5.413 1.435 1.00 65.06 89 THR A O 1
ATOM 742 N N . ILE A 1 90 ? -11.870 -4.049 2.988 1.00 59.25 90 ILE A N 1
ATOM 743 C CA . ILE A 1 90 ? -12.812 -3.357 2.082 1.00 59.25 90 ILE A CA 1
ATOM 744 C C . ILE A 1 90 ? -12.090 -2.305 1.224 1.00 59.25 90 ILE A C 1
ATOM 746 O O . ILE A 1 90 ? -12.552 -1.968 0.141 1.00 59.25 90 ILE A O 1
ATOM 750 N N . ILE A 1 91 ? -10.947 -1.795 1.689 1.00 55.06 91 I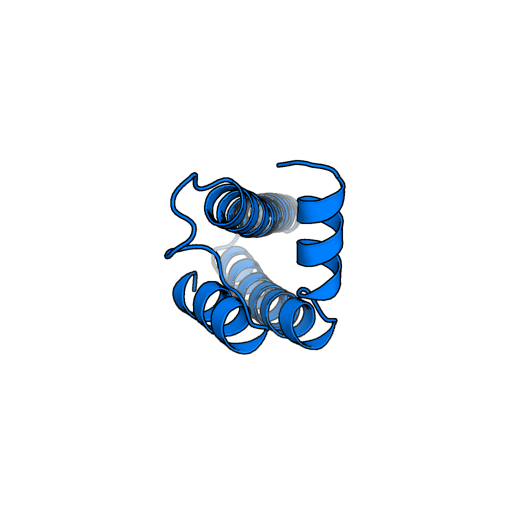LE A N 1
ATOM 751 C CA . ILE A 1 91 ? -10.181 -0.734 1.013 1.00 55.06 91 ILE A CA 1
ATOM 752 C C . ILE A 1 91 ? -9.374 -1.244 -0.202 1.00 55.06 91 ILE A C 1
ATOM 754 O O . ILE A 1 91 ? -8.833 -0.407 -0.940 1.00 55.06 91 ILE A O 1
ATOM 758 N N . LYS A 1 92 ? -9.323 -2.573 -0.409 1.00 49.38 92 LYS A N 1
ATOM 759 C CA . LYS A 1 92 ? -8.673 -3.227 -1.558 1.00 49.38 92 LYS A CA 1
ATOM 760 C C . LYS A 1 92 ? -9.076 -2.608 -2.894 1.00 49.38 92 LYS A C 1
ATOM 762 O O . LYS A 1 92 ? -10.291 -2.456 -3.139 1.00 49.38 92 LYS A O 1
#

Secondary structure (DSSP, 8-state):
--HHHHHHHHHH--HHHHHHHHHHHHHHHHHHHHHHHHTT--HHHHHHHHHHHHHHHHHHHHHHHHHHHH-S-TTTS--SHHHHHHHHHHT-

pLDDT: mean 80.15, std 12.01, range [49.38, 98.31]

Sequence (92 aa):
MTEKEFLDFFNQIDENILKLVIEDSCKQGQEHYNNLILEGWSQDEALFDLIMKTSYRAMKYAVMATLYFSTNLESEKPKTKEELKKLFTIIK

Organism: NCBI:txid1123281